Protein AF-A0A6N9UZ23-F1 (afdb_monomer_lite)

Structure (mmCIF, N/CA/C/O backbone):
data_AF-A0A6N9UZ23-F1
#
_entry.id   AF-A0A6N9UZ23-F1
#
loop_
_atom_site.group_PDB
_atom_site.id
_atom_site.type_symbol
_atom_site.label_atom_id
_atom_site.label_alt_id
_atom_site.label_comp_id
_atom_site.label_asym_id
_atom_site.label_entity_id
_atom_site.label_seq_id
_atom_site.pdbx_PDB_ins_code
_atom_site.Cartn_x
_atom_site.Cartn_y
_atom_site.Cartn_z
_atom_site.occupancy
_atom_site.B_iso_or_equiv
_atom_site.auth_seq_id
_atom_site.auth_comp_id
_atom_site.auth_asym_id
_atom_site.auth_atom_id
_atom_site.pdbx_PDB_model_num
ATOM 1 N N . ALA A 1 1 ? 0.486 -3.112 -3.443 1.00 97.56 1 ALA A N 1
ATOM 2 C CA . ALA A 1 1 ? 0.637 -3.665 -4.815 1.00 97.56 1 ALA A CA 1
ATOM 3 C C . ALA A 1 1 ? -0.407 -3.046 -5.759 1.00 97.56 1 ALA A C 1
ATOM 5 O O . ALA A 1 1 ? -1.312 -2.388 -5.265 1.00 97.56 1 ALA A O 1
ATOM 6 N N . CYS A 1 2 ? -0.292 -3.184 -7.089 1.00 98.06 2 CYS A N 1
ATOM 7 C CA . CYS A 1 2 ? -1.172 -2.462 -8.030 1.00 98.06 2 CYS A CA 1
ATOM 8 C C . CYS A 1 2 ? -2.452 -3.196 -8.446 1.00 98.06 2 CYS A C 1
ATOM 10 O O . CYS A 1 2 ? -3.367 -2.568 -8.960 1.00 98.06 2 CYS A O 1
ATOM 12 N N . GLY A 1 3 ? -2.516 -4.516 -8.273 1.00 98.31 3 GLY A N 1
ATOM 13 C CA . GLY A 1 3 ? -3.694 -5.317 -8.618 1.00 98.31 3 GLY A CA 1
ATOM 14 C C . G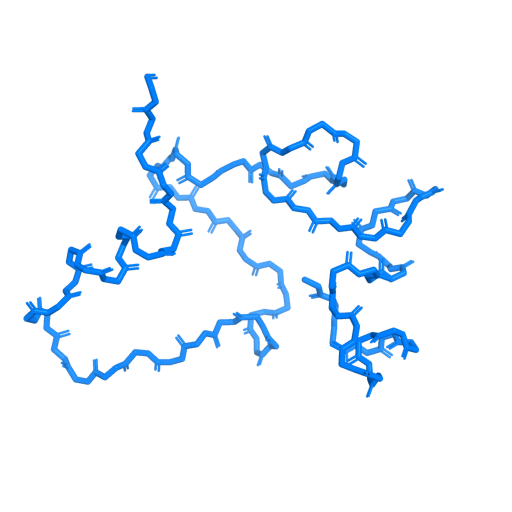LY A 1 3 ? -3.858 -5.673 -10.099 1.00 98.31 3 GLY A C 1
ATOM 15 O O . GLY A 1 3 ? -4.574 -6.619 -10.398 1.00 98.31 3 GLY A O 1
ATOM 16 N N . PHE A 1 4 ? -3.156 -5.009 -11.024 1.00 98.38 4 PHE A N 1
ATOM 17 C CA . PHE A 1 4 ? -3.355 -5.216 -12.471 1.00 98.38 4 PHE A CA 1
ATOM 18 C C . PHE A 1 4 ? -2.123 -5.708 -13.246 1.00 98.38 4 PHE A C 1
ATOM 20 O O . PHE A 1 4 ? -2.243 -6.099 -14.404 1.00 98.38 4 PHE A O 1
ATOM 27 N N . CYS A 1 5 ? -0.920 -5.700 -12.663 1.00 98.56 5 CYS A N 1
ATOM 28 C CA . CYS A 1 5 ? 0.261 -6.218 -13.361 1.00 98.56 5 CYS A CA 1
ATOM 29 C C . CYS A 1 5 ? 0.284 -7.754 -13.388 1.00 98.56 5 CYS A C 1
ATOM 31 O O . CYS A 1 5 ? -0.345 -8.404 -12.552 1.00 98.56 5 CYS A O 1
ATOM 33 N N . ARG A 1 6 ? 1.092 -8.342 -14.284 1.00 98.38 6 ARG A N 1
ATOM 34 C CA . ARG A 1 6 ? 1.245 -9.805 -14.425 1.00 98.38 6 ARG A CA 1
ATOM 35 C C . ARG A 1 6 ? 1.459 -10.521 -13.089 1.00 98.38 6 ARG A C 1
ATOM 37 O O . ARG A 1 6 ? 0.860 -11.564 -12.854 1.00 98.38 6 ARG A O 1
ATOM 44 N N . ASN A 1 7 ? 2.299 -9.965 -12.218 1.00 98.56 7 ASN A N 1
ATOM 45 C CA . ASN A 1 7 ? 2.591 -10.580 -10.926 1.00 98.56 7 ASN A CA 1
ATOM 46 C C . ASN A 1 7 ? 1.407 -10.470 -9.961 1.00 98.56 7 ASN A C 1
ATOM 48 O O . ASN A 1 7 ? 1.089 -11.452 -9.301 1.00 98.56 7 ASN A O 1
ATOM 52 N N . CYS A 1 8 ? 0.708 -9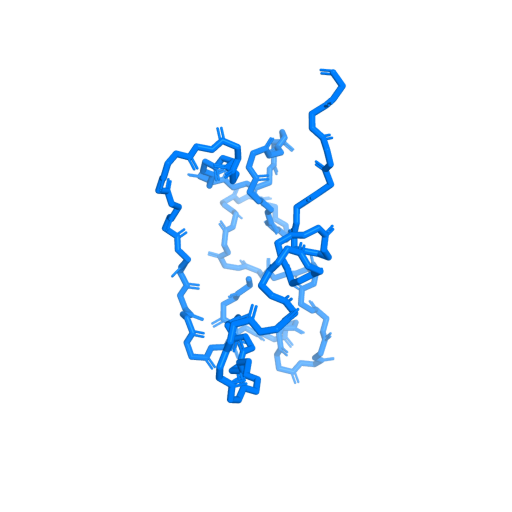.332 -9.921 1.00 98.56 8 CYS A N 1
ATOM 53 C CA . CYS A 1 8 ? -0.490 -9.183 -9.093 1.00 98.56 8 CYS A CA 1
ATOM 54 C C . CYS A 1 8 ? -1.620 -10.115 -9.544 1.00 98.56 8 CYS A C 1
ATOM 56 O O . CYS A 1 8 ? -2.201 -10.790 -8.703 1.00 98.56 8 CYS A O 1
ATOM 58 N N . LEU A 1 9 ? -1.868 -10.218 -10.853 1.00 98.44 9 LEU A N 1
ATOM 59 C CA . LEU A 1 9 ? -2.879 -11.126 -11.409 1.00 98.44 9 LEU A CA 1
ATOM 60 C C . LEU A 1 9 ? -2.545 -12.606 -11.152 1.00 98.44 9 LEU A C 1
ATOM 62 O O . LEU A 1 9 ? -3.443 -13.429 -11.037 1.00 98.44 9 LEU A O 1
ATOM 66 N N . ALA A 1 10 ? -1.259 -12.941 -11.017 1.00 98.31 10 ALA A N 1
ATOM 67 C CA . ALA A 1 10 ? -0.788 -14.273 -10.636 1.00 98.31 10 ALA A CA 1
ATOM 68 C C . ALA A 1 10 ? -0.698 -14.491 -9.107 1.00 98.31 10 ALA A C 1
ATOM 70 O O . ALA A 1 10 ? -0.077 -15.459 -8.671 1.00 98.31 10 ALA A O 1
ATOM 71 N N . GLY A 1 11 ? -1.231 -13.576 -8.285 1.00 97.81 11 GLY A N 1
ATOM 72 C CA . GLY A 1 11 ? -1.197 -13.656 -6.817 1.00 97.81 11 GLY A CA 1
ATOM 73 C C . GLY A 1 11 ? 0.163 -13.346 -6.173 1.00 97.81 11 GLY A C 1
ATOM 74 O O . GLY A 1 11 ? 0.315 -13.430 -4.960 1.00 97.81 11 GLY A O 1
ATOM 75 N N . ARG A 1 12 ? 1.170 -12.944 -6.954 1.00 98.19 12 ARG A N 1
ATOM 76 C CA . ARG A 1 12 ? 2.533 -12.620 -6.493 1.00 98.19 12 ARG A CA 1
ATOM 77 C C . ARG A 1 12 ? 2.652 -11.136 -6.137 1.00 98.19 12 ARG A C 1
ATOM 79 O O . ARG A 1 12 ? 3.446 -10.399 -6.724 1.00 98.19 12 ARG A O 1
ATOM 86 N N . THR A 1 13 ? 1.833 -10.676 -5.196 1.00 98.00 13 THR A N 1
ATOM 87 C CA . THR A 1 13 ? 1.687 -9.249 -4.848 1.00 98.00 13 THR A CA 1
ATOM 88 C C . THR A 1 13 ? 2.972 -8.607 -4.320 1.00 98.00 13 THR A C 1
ATOM 90 O O . THR A 1 13 ? 3.229 -7.443 -4.636 1.00 98.00 13 THR A O 1
ATOM 93 N N . ALA A 1 14 ? 3.813 -9.371 -3.616 1.00 97.00 14 ALA A N 1
ATOM 94 C CA . ALA A 1 14 ? 5.118 -8.929 -3.115 1.00 97.00 14 ALA A CA 1
ATOM 95 C C . ALA A 1 14 ? 6.105 -8.522 -4.227 1.00 97.00 14 ALA A C 1
ATOM 97 O O . ALA A 1 14 ? 7.004 -7.728 -3.985 1.00 97.00 14 ALA A O 1
ATOM 98 N N . PHE A 1 15 ? 5.910 -9.001 -5.462 1.00 97.88 15 PHE A N 1
ATOM 99 C CA . PHE A 1 15 ? 6.751 -8.688 -6.624 1.00 97.88 15 PHE A CA 1
ATOM 100 C C . PHE A 1 15 ? 6.013 -7.819 -7.649 1.00 97.88 15 PHE A C 1
ATOM 102 O O . PHE A 1 15 ? 6.157 -7.996 -8.859 1.00 97.88 15 PHE A O 1
ATOM 109 N N . CYS A 1 16 ? 5.166 -6.899 -7.189 1.00 98.50 16 CYS A N 1
ATOM 110 C CA . CYS A 1 16 ? 4.429 -5.990 -8.063 1.00 98.50 16 CYS A CA 1
ATOM 111 C C . CYS A 1 16 ? 5.367 -5.205 -9.003 1.00 98.50 16 CYS A C 1
ATOM 113 O O . CYS A 1 16 ? 6.346 -4.620 -8.556 1.00 98.50 16 CYS A O 1
ATOM 115 N N . LEU A 1 17 ? 5.050 -5.162 -10.299 1.00 98.38 17 LEU A N 1
ATOM 116 C CA . LEU A 1 17 ? 5.950 -4.633 -11.335 1.00 98.38 17 LEU A CA 1
ATOM 117 C C . LEU A 1 17 ? 5.838 -3.119 -11.573 1.00 98.38 17 LEU A C 1
ATOM 119 O O . LEU A 1 17 ? 6.587 -2.578 -12.376 1.00 98.38 17 LEU A O 1
ATOM 123 N N . THR A 1 18 ? 4.872 -2.441 -10.950 1.00 98.06 18 THR A N 1
ATOM 124 C CA . THR A 1 18 ? 4.502 -1.063 -11.339 1.00 98.06 18 THR A CA 1
ATOM 125 C C . THR A 1 18 ? 4.605 -0.047 -10.211 1.00 98.06 18 THR A C 1
ATOM 127 O O . THR A 1 18 ? 4.386 1.136 -10.437 1.00 98.06 18 THR A O 1
ATOM 130 N N . VAL A 1 19 ? 4.853 -0.500 -8.983 1.00 98.00 19 VAL A N 1
ATOM 131 C CA . VAL A 1 19 ? 4.789 0.347 -7.777 1.00 98.00 19 VAL A CA 1
ATOM 132 C C . VAL A 1 19 ? 6.148 0.926 -7.390 1.00 98.00 19 VAL A C 1
ATOM 134 O O . VAL A 1 19 ? 6.214 1.871 -6.614 1.00 98.00 19 VAL A O 1
ATOM 137 N N . ASN A 1 20 ? 7.230 0.382 -7.940 1.00 97.62 20 ASN A N 1
ATOM 138 C CA . ASN A 1 20 ? 8.592 0.756 -7.599 1.00 97.62 20 ASN A CA 1
ATOM 139 C C . ASN A 1 20 ? 9.412 0.925 -8.887 1.00 97.62 20 ASN A C 1
ATOM 141 O O . ASN A 1 20 ? 9.653 -0.046 -9.600 1.00 97.62 20 ASN A O 1
ATOM 145 N N . PRO A 1 21 ? 9.784 2.155 -9.265 1.00 94.00 21 PRO A N 1
ATOM 146 C CA . PRO A 1 21 ? 10.592 2.380 -10.456 1.00 94.00 21 PRO A CA 1
ATOM 147 C C . PRO A 1 21 ? 11.940 1.648 -10.374 1.00 94.00 21 PRO A C 1
ATOM 149 O O . PRO A 1 21 ? 12.690 1.809 -9.418 1.00 94.00 21 PRO A O 1
ATOM 152 N N . GLY A 1 22 ? 12.257 0.847 -11.391 1.00 93.44 22 GLY A N 1
ATOM 153 C CA . GLY A 1 22 ? 13.531 0.123 -11.495 1.00 93.44 22 GLY A CA 1
ATOM 154 C C . GLY A 1 22 ? 13.589 -1.234 -10.780 1.00 93.44 22 GLY A C 1
ATOM 155 O O . GLY A 1 22 ? 14.453 -2.037 -11.122 1.00 93.44 22 GLY A O 1
ATOM 156 N N . PHE A 1 23 ? 12.660 -1.542 -9.867 1.00 95.31 23 PHE A N 1
ATOM 157 C CA . PHE A 1 23 ? 12.649 -2.797 -9.101 1.00 95.31 23 PHE A CA 1
ATOM 158 C C . PHE A 1 23 ? 11.235 -3.381 -8.967 1.00 95.31 23 PHE A C 1
ATOM 160 O O . PHE A 1 23 ? 10.238 -2.670 -9.023 1.00 95.31 23 PHE A O 1
ATOM 167 N N . ALA A 1 24 ? 11.122 -4.696 -8.779 1.00 97.50 24 ALA A N 1
ATOM 168 C CA . ALA A 1 24 ? 9.840 -5.319 -8.452 1.00 97.50 24 ALA A CA 1
ATOM 169 C C . ALA A 1 24 ? 9.578 -5.261 -6.942 1.00 97.50 24 ALA A C 1
ATOM 171 O O . ALA A 1 24 ? 10.497 -5.409 -6.142 1.00 97.50 24 ALA A O 1
ATOM 172 N N . GLY A 1 25 ? 8.305 -5.134 -6.571 1.00 97.50 25 GLY A N 1
ATOM 173 C CA . GLY A 1 25 ? 7.871 -5.074 -5.178 1.00 97.50 25 GLY A CA 1
ATOM 174 C C . GLY A 1 25 ? 7.862 -3.659 -4.618 1.00 97.50 25 GLY A C 1
ATOM 175 O O . GLY A 1 25 ? 8.528 -2.763 -5.123 1.00 97.50 25 GLY A O 1
ATOM 176 N N . GLY A 1 26 ? 7.047 -3.449 -3.593 1.00 96.94 26 GLY A N 1
ATOM 177 C CA . GLY A 1 26 ? 6.961 -2.173 -2.901 1.00 96.94 26 GLY A CA 1
ATOM 178 C C . GLY A 1 26 ? 6.337 -2.339 -1.524 1.00 96.94 26 GLY A C 1
ATOM 179 O O . GLY A 1 26 ? 5.549 -3.262 -1.309 1.00 96.94 26 GLY A O 1
ATOM 180 N N . ALA A 1 27 ? 6.708 -1.449 -0.614 1.00 95.44 27 ALA A N 1
ATOM 181 C CA . ALA A 1 27 ? 6.356 -1.489 0.797 1.00 95.44 27 ALA A CA 1
ATOM 182 C C . ALA A 1 27 ? 6.369 -0.067 1.370 1.00 95.44 27 ALA A C 1
ATOM 184 O O . ALA A 1 27 ? 7.089 0.801 0.879 1.00 95.44 27 ALA A O 1
ATOM 185 N N . TYR A 1 28 ? 5.566 0.159 2.404 1.00 94.12 28 TYR A N 1
ATOM 186 C CA . TYR A 1 28 ? 5.530 1.424 3.133 1.00 94.12 28 TYR A CA 1
ATOM 187 C C . TYR A 1 28 ? 6.775 1.551 4.016 1.00 94.12 28 TYR A C 1
ATOM 189 O O . TYR A 1 28 ? 7.125 0.607 4.718 1.00 94.12 28 TYR A O 1
ATOM 197 N N . GLY A 1 29 ? 7.448 2.704 3.981 1.00 93.12 29 GLY A N 1
ATOM 198 C CA . GLY A 1 29 ? 8.534 3.031 4.912 1.00 93.12 29 GLY A CA 1
ATOM 199 C C . GLY A 1 29 ? 9.789 2.158 4.802 1.00 93.12 29 GLY A C 1
ATOM 200 O O . GLY A 1 29 ? 10.585 2.136 5.735 1.00 93.12 29 GLY A O 1
ATOM 201 N N . TYR A 1 30 ? 9.983 1.442 3.690 1.00 93.12 30 TYR A N 1
ATOM 202 C CA . TYR A 1 30 ? 11.093 0.500 3.525 1.00 93.12 30 TYR A CA 1
ATOM 203 C C . TYR A 1 30 ? 12.070 0.953 2.433 1.00 93.12 30 TYR A C 1
ATOM 205 O O . TYR A 1 30 ? 11.671 1.428 1.366 1.00 93.12 30 TYR A O 1
ATOM 213 N N . VAL A 1 31 ? 13.372 0.782 2.683 1.00 93.50 31 VAL A N 1
ATOM 214 C CA . VAL A 1 31 ? 14.430 1.193 1.750 1.00 93.50 31 VAL A CA 1
ATOM 215 C C . VAL A 1 31 ? 14.298 0.483 0.399 1.00 93.50 31 VAL A C 1
ATOM 217 O O . VAL A 1 31 ? 14.071 -0.723 0.330 1.00 93.50 31 VAL A O 1
ATOM 220 N N . SER A 1 32 ? 14.438 1.242 -0.690 1.00 94.31 32 SER A N 1
ATOM 221 C CA . SER A 1 32 ? 14.391 0.726 -2.068 1.00 94.31 32 SER A CA 1
ATOM 222 C C . SER A 1 32 ? 13.079 0.027 -2.466 1.00 94.31 32 SER A C 1
ATOM 224 O O . SER A 1 32 ? 13.058 -0.707 -3.453 1.00 94.31 32 SER A O 1
ATOM 226 N N . MET A 1 33 ? 11.975 0.278 -1.753 1.00 96.81 33 MET A N 1
ATOM 227 C CA . MET A 1 33 ? 10.664 -0.352 -1.979 1.00 96.81 33 MET A CA 1
ATOM 228 C C . MET A 1 33 ? 9.597 0.630 -2.496 1.00 96.81 33 MET A C 1
ATOM 230 O O . MET A 1 33 ? 8.407 0.510 -2.195 1.00 96.81 33 MET A O 1
ATOM 234 N N . GLY A 1 34 ? 10.013 1.584 -3.330 1.00 95.00 34 GLY A N 1
ATOM 235 C CA . GLY A 1 34 ? 9.141 2.590 -3.935 1.00 95.00 34 GLY A CA 1
ATOM 236 C C . GLY A 1 34 ? 8.965 3.853 -3.080 1.00 95.00 34 GLY A C 1
ATOM 237 O O . GLY A 1 34 ? 9.563 3.983 -2.016 1.00 95.00 34 GLY A O 1
ATOM 238 N N . PRO A 1 35 ? 8.163 4.822 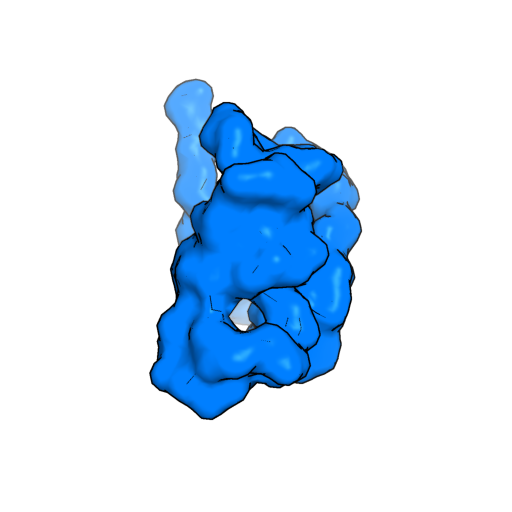-3.552 1.00 94.94 35 PRO A N 1
ATOM 239 C CA . PRO A 1 35 ? 8.066 6.159 -2.959 1.00 94.94 35 PRO A CA 1
ATOM 240 C C . PRO A 1 35 ? 7.076 6.244 -1.779 1.00 94.94 35 PRO A C 1
ATOM 242 O O . PRO A 1 35 ? 6.476 7.293 -1.548 1.00 94.94 35 PRO A O 1
ATOM 245 N N . TYR A 1 36 ? 6.826 5.141 -1.071 1.00 95.00 36 TYR A N 1
ATOM 246 C CA . TYR A 1 36 ? 5.734 5.048 -0.101 1.00 95.00 36 TYR A CA 1
ATOM 247 C C . TYR A 1 36 ? 6.215 5.350 1.321 1.00 95.00 36 TYR A C 1
ATOM 249 O O . TYR A 1 36 ? 7.044 4.625 1.867 1.00 95.00 36 TYR A O 1
ATOM 257 N N . GLY A 1 37 ? 5.667 6.404 1.934 1.00 93.12 37 GLY A N 1
ATOM 258 C CA . GLY A 1 37 ? 5.889 6.710 3.352 1.00 93.12 37 GLY A CA 1
ATOM 259 C C . GLY A 1 37 ? 5.386 5.593 4.275 1.00 93.12 37 GLY A C 1
ATOM 260 O O . GLY A 1 37 ? 4.494 4.838 3.891 1.00 93.12 37 GLY A O 1
ATOM 261 N N . GLY A 1 38 ? 5.995 5.470 5.459 1.00 90.81 38 GLY A N 1
ATOM 262 C CA . GLY A 1 38 ? 5.644 4.469 6.477 1.00 90.81 38 GLY A CA 1
ATOM 263 C C . GLY A 1 38 ? 4.328 4.761 7.207 1.00 90.81 38 GLY A C 1
ATOM 264 O O . GLY A 1 38 ? 3.826 5.881 7.145 1.00 90.81 38 GLY A O 1
ATOM 265 N N . GLY A 1 39 ? 3.787 3.739 7.881 1.00 88.25 39 GLY A N 1
ATOM 266 C CA . GLY A 1 39 ? 2.501 3.773 8.594 1.00 88.25 39 GLY A CA 1
ATOM 267 C C . GLY A 1 39 ? 2.543 4.326 10.020 1.00 88.25 39 GLY A C 1
ATOM 268 O O . GLY A 1 39 ? 1.496 4.705 10.533 1.00 88.25 39 GLY A O 1
ATOM 269 N N . GLN A 1 40 ? 3.732 4.460 10.618 1.00 87.94 40 GLN A N 1
ATOM 270 C CA . GLN A 1 40 ? 3.949 5.072 11.936 1.00 87.94 40 GLN A CA 1
ATOM 271 C C . GLN A 1 40 ? 3.762 6.601 11.880 1.00 87.94 40 GLN A C 1
ATOM 273 O O . GLN A 1 40 ? 4.709 7.381 11.994 1.00 87.94 40 GLN A O 1
ATOM 278 N N . ALA A 1 41 ? 2.527 7.023 11.624 1.00 87.50 41 ALA A N 1
ATOM 279 C CA . ALA A 1 41 ? 2.086 8.397 11.445 1.00 87.50 41 ALA A CA 1
ATOM 280 C C . ALA A 1 41 ? 0.578 8.500 11.730 1.00 87.50 41 ALA A C 1
ATOM 282 O O . ALA A 1 41 ? -0.139 7.505 11.707 1.00 87.50 41 ALA A O 1
ATOM 283 N N . GLU A 1 42 ? 0.071 9.716 11.934 1.00 89.69 42 GLU A N 1
ATOM 284 C CA . GLU A 1 42 ? -1.371 9.946 12.131 1.00 89.69 42 GLU A CA 1
ATOM 285 C C . GLU A 1 42 ? -2.202 9.630 10.874 1.00 89.69 42 GLU A C 1
ATOM 287 O O . GLU A 1 42 ? -3.395 9.349 10.963 1.00 89.69 42 GLU A O 1
ATOM 292 N N . TYR A 1 43 ? -1.576 9.677 9.692 1.00 90.81 43 TYR A N 1
ATOM 293 C CA . TYR A 1 43 ? -2.227 9.426 8.410 1.00 90.81 43 TYR A CA 1
ATOM 294 C C . TYR A 1 43 ? -1.304 8.659 7.464 1.00 90.81 43 TYR A C 1
ATOM 296 O O . TYR A 1 43 ? -0.124 8.981 7.328 1.00 90.81 43 TYR A O 1
ATOM 304 N N . LEU A 1 44 ? -1.879 7.710 6.721 1.00 91.25 44 LEU A N 1
ATOM 305 C CA . LEU A 1 44 ? -1.201 6.955 5.671 1.00 91.25 44 LEU A CA 1
ATOM 306 C C . LEU A 1 44 ? -2.018 6.987 4.377 1.00 91.25 44 LEU A C 1
ATOM 308 O O . LEU A 1 44 ? -3.237 6.817 4.377 1.00 91.25 44 LEU A O 1
ATOM 312 N N . ARG A 1 45 ? -1.340 7.143 3.236 1.00 94.25 45 ARG A N 1
ATOM 313 C CA . ARG A 1 45 ? -1.965 6.983 1.919 1.00 94.25 45 ARG A CA 1
ATOM 314 C C . ARG A 1 45 ? -1.831 5.541 1.437 1.00 94.25 45 ARG A C 1
ATOM 316 O O . ARG A 1 45 ? -0.726 5.102 1.129 1.00 94.25 45 ARG A O 1
ATOM 323 N N . VAL A 1 46 ? -2.961 4.864 1.236 1.00 95.56 46 VAL A N 1
ATOM 324 C CA . VAL A 1 46 ? -3.016 3.532 0.611 1.00 95.56 46 VAL A CA 1
ATOM 325 C C . VAL A 1 46 ? -3.363 3.664 -0.882 1.00 95.56 46 VAL A C 1
ATOM 327 O O . VAL A 1 46 ? -4.503 3.983 -1.223 1.00 95.56 46 VAL A O 1
ATOM 330 N N . PRO A 1 47 ? -2.415 3.462 -1.817 1.00 96.19 47 PRO A N 1
ATOM 331 C CA . PRO A 1 47 ? -2.721 3.419 -3.245 1.00 96.19 47 PRO A CA 1
ATOM 332 C C . PRO A 1 47 ? -3.481 2.135 -3.609 1.00 96.19 47 PRO A C 1
ATOM 334 O O . PRO A 1 47 ? -3.270 1.087 -3.002 1.00 96.19 47 PRO A O 1
ATOM 337 N N . PHE A 1 48 ? -4.320 2.196 -4.649 1.00 97.62 48 PHE A N 1
ATOM 338 C CA . PHE A 1 48 ? -5.115 1.052 -5.126 1.00 97.62 48 PHE A CA 1
ATOM 339 C C . PHE A 1 48 ? -5.908 0.384 -3.985 1.00 97.62 48 PHE A C 1
ATOM 341 O O . PHE A 1 48 ? -5.806 -0.824 -3.773 1.00 97.62 48 PHE A O 1
ATOM 348 N N . ALA A 1 49 ? -6.634 1.189 -3.203 1.00 97.06 49 ALA A N 1
ATOM 349 C CA . ALA A 1 49 ? -7.328 0.742 -1.995 1.00 97.06 49 ALA A CA 1
ATOM 350 C C . ALA A 1 49 ? -8.285 -0.432 -2.259 1.00 97.06 49 ALA A C 1
ATOM 352 O O . ALA A 1 49 ? -8.269 -1.387 -1.495 1.00 97.06 49 ALA A O 1
ATOM 353 N N . ASP A 1 50 ? -8.996 -0.435 -3.391 1.00 97.25 50 ASP A N 1
ATOM 354 C CA . ASP A 1 50 ? -9.889 -1.540 -3.779 1.00 97.25 50 ASP A CA 1
ATOM 355 C C . ASP A 1 50 ? -9.179 -2.903 -3.862 1.00 97.25 50 ASP A C 1
ATOM 357 O O . ASP A 1 50 ? -9.809 -3.943 -3.696 1.00 97.25 50 ASP A O 1
ATOM 361 N N . PHE A 1 51 ? -7.865 -2.908 -4.121 1.00 97.75 51 PHE A N 1
ATOM 362 C CA . PHE A 1 51 ? -7.053 -4.124 -4.169 1.00 97.75 51 PHE A CA 1
ATOM 363 C C . PHE A 1 51 ? -6.334 -4.428 -2.847 1.00 97.75 51 PHE A C 1
ATOM 365 O O . PHE A 1 51 ? -6.127 -5.595 -2.525 1.00 97.75 51 PHE A O 1
ATOM 372 N N . ASN A 1 52 ? -5.888 -3.405 -2.108 1.00 95.62 52 ASN A N 1
ATOM 373 C CA . ASN A 1 52 ? -5.026 -3.595 -0.933 1.00 95.62 52 ASN A CA 1
ATOM 374 C C . ASN A 1 52 ? -5.777 -3.557 0.408 1.00 95.62 52 ASN A C 1
ATOM 376 O O . ASN A 1 52 ? -5.305 -4.161 1.367 1.00 95.62 52 ASN A O 1
ATOM 380 N N . CYS A 1 53 ? -6.897 -2.839 0.510 1.00 93.75 53 CYS A N 1
ATOM 381 C CA . CYS A 1 53 ? -7.637 -2.704 1.761 1.00 93.75 53 CYS A CA 1
ATOM 382 C C . CYS A 1 53 ? -8.531 -3.922 1.996 1.00 93.75 53 CYS A C 1
ATOM 384 O O . CYS A 1 53 ? -9.385 -4.257 1.175 1.00 93.75 53 CYS A O 1
ATOM 386 N N . LEU A 1 54 ? -8.381 -4.540 3.166 1.00 91.12 54 LEU A N 1
ATOM 387 C CA . LEU A 1 54 ? -9.328 -5.526 3.666 1.00 91.12 54 LEU A CA 1
ATOM 388 C C . LEU A 1 54 ? -10.452 -4.806 4.414 1.00 91.12 54 LEU A C 1
ATOM 390 O O . LEU A 1 54 ? -10.196 -3.990 5.298 1.00 91.12 54 LEU A O 1
ATOM 394 N N . ARG A 1 55 ? -11.706 -5.116 4.075 1.00 92.00 55 ARG A N 1
ATOM 395 C CA . ARG A 1 55 ? -12.855 -4.606 4.825 1.00 92.00 55 ARG A CA 1
ATOM 396 C C . ARG A 1 55 ? -12.935 -5.318 6.172 1.00 92.00 55 ARG A C 1
ATOM 398 O O . ARG A 1 55 ? -13.097 -6.535 6.211 1.00 92.00 55 ARG A O 1
ATOM 405 N N . LEU A 1 56 ? -12.845 -4.547 7.248 1.00 90.81 56 LEU A N 1
ATOM 406 C CA . LEU A 1 56 ? -12.935 -5.069 8.606 1.00 90.81 56 LEU A CA 1
ATOM 407 C C . LEU A 1 56 ? -14.396 -5.365 8.995 1.00 90.81 56 LEU A C 1
ATOM 409 O O . LEU A 1 56 ? -15.320 -4.749 8.441 1.00 90.81 56 LEU A O 1
ATOM 413 N N . PRO A 1 57 ? -14.626 -6.318 9.916 1.00 91.69 57 PRO A N 1
ATOM 414 C CA . PRO A 1 57 ? -15.941 -6.554 10.498 1.00 91.69 57 PRO A CA 1
ATOM 415 C C . PRO A 1 57 ? -16.526 -5.323 11.214 1.00 91.69 57 PRO A C 1
ATOM 417 O O . PRO A 1 57 ? -15.794 -4.416 11.601 1.00 91.69 57 PRO A O 1
ATOM 420 N N . PRO A 1 58 ? -17.852 -5.340 11.444 1.00 92.19 58 PRO A N 1
ATOM 421 C CA . PRO A 1 58 ? -18.590 -4.564 12.421 1.00 92.19 58 PRO A CA 1
ATOM 422 C C . PRO A 1 58 ? -17.860 -3.979 13.627 1.00 92.19 58 PRO A C 1
ATOM 424 O O . PRO A 1 58 ? -17.360 -4.777 14.408 1.00 92.19 58 PRO A O 1
ATOM 427 N N . GLY A 1 59 ? -17.972 -2.681 13.912 1.00 92.94 59 GLY A N 1
ATOM 428 C CA . GLY A 1 59 ? -17.683 -2.159 15.256 1.00 92.94 59 GLY A CA 1
ATOM 429 C C . GLY A 1 59 ? -16.198 -1.986 15.584 1.00 92.94 59 GLY A C 1
ATOM 430 O O . GLY A 1 59 ? -15.354 -1.970 14.695 1.00 92.94 59 GLY A O 1
ATOM 431 N N . THR A 1 60 ? -15.907 -1.782 16.870 1.00 91.19 60 THR A N 1
ATOM 432 C CA . THR A 1 60 ? -14.589 -1.341 17.371 1.00 91.19 60 THR A CA 1
ATOM 433 C C . THR A 1 60 ? -13.977 -2.300 18.395 1.00 91.19 60 THR A C 1
ATOM 435 O O . THR A 1 60 ? -12.939 -2.000 18.968 1.00 91.19 60 THR A O 1
ATOM 438 N N . GLU A 1 61 ? -14.600 -3.458 18.645 1.00 94.31 61 GLU A N 1
ATOM 439 C CA . GLU A 1 61 ? -14.145 -4.428 19.660 1.00 94.31 61 GLU A CA 1
ATOM 440 C C . GLU A 1 61 ? -12.714 -4.932 19.411 1.00 94.31 61 GLU A C 1
ATOM 442 O O . GLU A 1 61 ? -11.983 -5.196 20.358 1.00 94.31 61 GLU A O 1
ATOM 447 N N . HIS A 1 62 ? -12.311 -5.013 18.141 1.00 89.81 62 HIS A N 1
ATOM 448 C CA . HIS A 1 62 ? -11.012 -5.530 17.700 1.00 89.81 62 HIS A CA 1
ATOM 449 C C . HIS A 1 62 ? -10.137 -4.458 17.034 1.00 89.81 62 HIS A C 1
ATOM 451 O O . HIS A 1 62 ? -9.229 -4.789 16.275 1.00 89.81 62 HIS A O 1
ATOM 457 N N . GLU A 1 63 ? -10.427 -3.170 17.242 1.00 85.94 63 GLU A N 1
ATOM 458 C CA . GLU A 1 63 ? -9.714 -2.078 16.563 1.00 85.94 63 GLU A CA 1
ATOM 459 C C . GLU A 1 63 ? -8.202 -2.120 16.832 1.00 85.94 63 GLU A C 1
ATOM 461 O O . GLU A 1 63 ? -7.412 -2.103 15.884 1.00 85.94 63 GLU A O 1
ATOM 466 N N . ASP A 1 64 ? -7.814 -2.293 18.097 1.00 85.50 64 ASP A N 1
ATOM 467 C CA . ASP A 1 64 ? -6.412 -2.436 18.498 1.00 85.50 64 ASP A CA 1
ATOM 468 C C . ASP A 1 64 ? -5.768 -3.683 17.869 1.00 85.50 64 ASP A C 1
ATOM 470 O O . ASP A 1 64 ? -4.649 -3.613 17.362 1.00 85.50 64 ASP A O 1
ATOM 474 N N . ASP A 1 65 ? -6.484 -4.813 17.813 1.00 87.25 65 ASP A N 1
ATOM 475 C CA . ASP A 1 65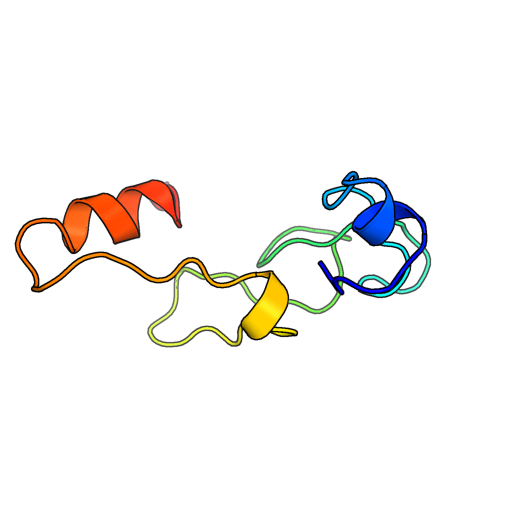 ? -5.990 -6.047 17.186 1.00 87.25 65 ASP A CA 1
ATOM 476 C C . ASP A 1 65 ? -5.729 -5.849 15.683 1.00 87.25 65 ASP A C 1
ATOM 478 O O . ASP A 1 65 ? -4.722 -6.318 15.142 1.00 87.25 65 ASP A O 1
ATOM 482 N N . PHE A 1 66 ? -6.620 -5.134 14.988 1.00 86.31 66 PHE A N 1
ATOM 483 C CA . PHE A 1 66 ? -6.468 -4.832 13.565 1.00 86.31 66 PHE A CA 1
ATOM 484 C C . PHE A 1 66 ? -5.292 -3.895 13.304 1.00 86.31 66 PHE A C 1
ATOM 486 O O . PHE A 1 66 ? -4.550 -4.115 12.343 1.00 86.31 66 PHE A O 1
ATOM 493 N N . ALA A 1 67 ? -5.098 -2.888 14.157 1.00 79.38 67 ALA A N 1
ATOM 494 C CA . ALA A 1 67 ? -3.943 -2.003 14.081 1.00 79.38 67 ALA A CA 1
ATOM 495 C C . ALA A 1 67 ? -2.635 -2.783 14.296 1.00 79.38 67 ALA A C 1
ATOM 497 O O . ALA A 1 67 ? -1.715 -2.671 13.487 1.00 79.38 67 ALA A O 1
ATOM 498 N N . MET A 1 68 ? -2.592 -3.653 15.311 1.00 79.19 68 MET A N 1
ATOM 499 C CA . MET A 1 68 ? -1.427 -4.481 15.651 1.00 79.19 68 MET A CA 1
ATOM 500 C C . MET A 1 68 ? -1.061 -5.502 14.564 1.00 79.19 68 MET A C 1
ATOM 502 O O . MET A 1 68 ? 0.113 -5.821 14.378 1.00 79.19 68 MET A O 1
ATOM 50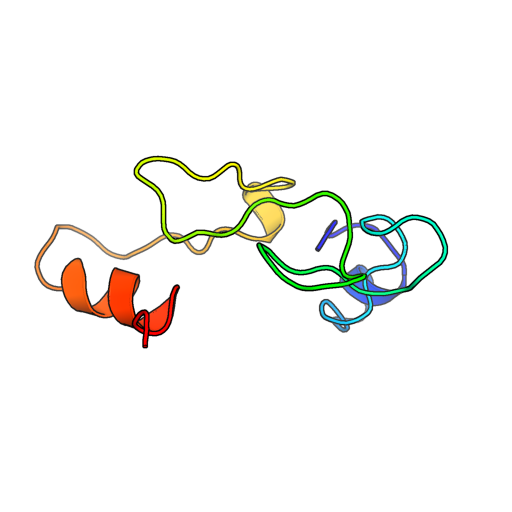6 N N . LEU A 1 69 ? -2.050 -6.037 13.841 1.00 77.00 69 LEU A N 1
ATOM 507 C CA . LEU A 1 69 ? -1.815 -6.919 12.692 1.00 77.00 69 LEU A CA 1
ATOM 508 C C . LEU A 1 69 ? -1.305 -6.164 11.459 1.00 77.00 69 LEU A C 1
ATOM 510 O O . LEU A 1 69 ? -0.593 -6.746 10.639 1.00 77.00 69 LEU A O 1
ATOM 514 N N . ALA A 1 70 ? -1.716 -4.906 11.292 1.00 72.00 70 ALA A N 1
ATOM 515 C CA . ALA A 1 70 ? -1.399 -4.100 10.119 1.00 72.00 70 ALA A CA 1
ATOM 516 C C . ALA A 1 70 ? -0.018 -3.437 10.202 1.00 72.00 70 ALA A C 1
ATOM 518 O O . ALA A 1 70 ? 0.641 -3.294 9.169 1.00 72.00 70 ALA A O 1
ATOM 519 N N . ASP A 1 71 ? 0.415 -3.046 11.400 1.00 66.69 71 ASP A N 1
ATOM 520 C CA . ASP A 1 71 ? 1.705 -2.401 11.625 1.00 66.69 71 ASP A CA 1
ATOM 521 C C . ASP A 1 71 ? 2.334 -2.928 12.919 1.00 66.69 71 ASP A C 1
ATOM 523 O O . ASP A 1 71 ? 1.742 -2.869 13.999 1.00 66.69 71 ASP A O 1
ATOM 527 N N . ILE A 1 72 ? 3.536 -3.491 12.799 1.00 60.41 72 ILE A N 1
ATOM 528 C CA . ILE A 1 72 ? 4.266 -4.010 13.952 1.00 60.41 72 ILE A CA 1
ATOM 529 C C . ILE A 1 72 ? 4.872 -2.826 14.713 1.00 60.41 72 ILE A C 1
ATOM 531 O O . ILE A 1 72 ? 5.377 -1.886 14.100 1.00 60.41 72 ILE A O 1
ATOM 535 N N . PHE A 1 73 ? 4.794 -2.877 16.045 1.00 52.03 73 PHE A N 1
ATOM 536 C CA . PHE A 1 73 ? 5.323 -1.885 16.992 1.00 52.03 73 PHE A CA 1
ATOM 537 C C . PHE A 1 73 ? 6.578 -1.131 16.492 1.00 52.03 73 PHE A C 1
ATOM 539 O O . PHE A 1 73 ? 7.495 -1.767 15.960 1.00 52.03 73 PHE A O 1
ATOM 546 N N . PRO A 1 74 ? 6.715 0.181 16.757 1.00 46.81 74 PRO A N 1
ATOM 547 C CA . PRO A 1 74 ? 8.036 0.794 16.773 1.00 46.81 74 PRO A CA 1
ATOM 548 C C . PRO A 1 74 ? 8.892 0.119 17.856 1.00 46.81 74 PRO A C 1
ATOM 550 O O . PRO A 1 74 ? 8.441 -0.073 18.986 1.00 46.81 74 PRO A O 1
ATOM 553 N N . THR A 1 75 ? 10.122 -0.254 17.502 1.00 37.03 75 THR A N 1
ATOM 554 C CA . THR A 1 75 ? 11.224 -0.361 18.473 1.00 37.03 75 THR A CA 1
ATOM 555 C C . THR A 1 75 ? 11.589 1.011 19.006 1.00 37.03 75 THR A C 1
ATOM 557 O O . THR A 1 75 ? 11.619 1.940 18.164 1.00 37.03 75 THR A O 1
#

Radius of gyration: 13.77 Å; chains: 1; bounding box: 33×24×34 Å

Secondary structure (DSSP, 8-state):
--SSSHHHHTT-GGG-SSSSTTSS---TT-TTS-SPPPSSSS----TTHHHHPPPPPSSSTTHH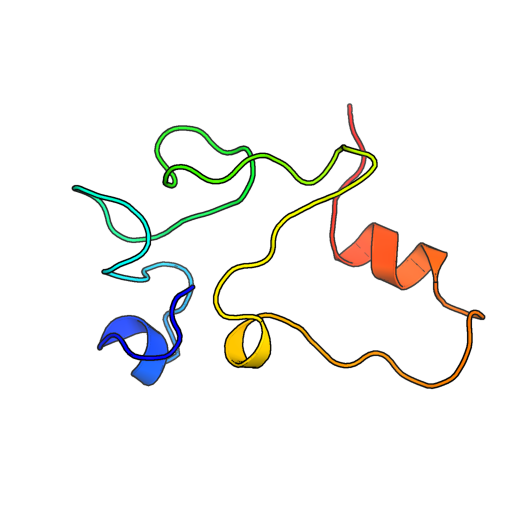HHHHHHS----

pLDDT: mean 90.78, std 11.8, range [37.03, 98.56]

Foldseek 3Di:
DQCPDPCNVVVNQQQPDPQAPPGGGADACDPRRHPAHHPPDPDGDDPPCVSPPDDDDDDCPCVVVVVCVVDPDDD

Sequence (75 aa):
ACGFCRNCLAGRTAFCLTVNPGFAGGAYGYVSMGPYGGGQAEYLRVPFADFNCLRLPPGTEHEDDFAMLADIFPT

Organism: Streptomyces microflavus (NCBI:txid1919)

InterPro domains:
  IPR011032 GroES-like superfamily [SSF50129] (1-75)